Protein AF-A0A0S1MJ97-F1 (afdb_monomer_lite)

Sequence (158 aa):
MHVKRGHRRIIQRALGVNHMIPEIKSTMPNSSHIPVSFHNGTTTSILTETNQNLCPPEAEHHVATSGMLPPCAPQLSVSNQIKQKRKYRRHAKPDLNAPEKPLSAYVLFSNTVRESLKGKNLTFTEIARIVGEKWKNLDLHLRESFEGKALEAKKKKY

Organism: Phakopsora pachyrhizi (NCBI:txid170000)

pLDDT: mean 71.2, std 21.34, range [35.22, 96.81]

Foldseek 3Di:
DDQDPVVVVVVVVVVPDDDDDDDDDDDDDDDDDDDDDDDDDDDDDDDDDDDDDDDDDDDDDDDDDDDDDDPDDPDPPPPVPPPPDPDDDDDDDDDPPDQDAQDALLRVQLVVLVVVCPPPPDDPVVSVVVSVVCVVVPDPVVSVVSRVVSVVSRVVRD

Radius of gyration: 31.94 Å; chains: 1; bounding box: 65×77×76 Å

Structure (mmCIF, N/CA/C/O backbone):
data_AF-A0A0S1MJ97-F1
#
_entry.id   AF-A0A0S1MJ97-F1
#
loop_
_atom_site.group_PDB
_atom_site.id
_atom_site.type_symbol
_atom_site.label_atom_id
_atom_site.label_alt_id
_atom_site.label_comp_id
_atom_site.label_asym_id
_atom_site.label_entity_id
_atom_site.label_seq_id
_atom_site.pdbx_PDB_ins_code
_atom_site.Cartn_x
_atom_site.Cartn_y
_atom_site.Cartn_z
_atom_site.occupancy
_atom_site.B_iso_or_equiv
_atom_site.auth_seq_id
_atom_site.auth_comp_id
_atom_site.auth_asym_id
_atom_site.auth_atom_id
_atom_site.pdbx_PDB_model_num
ATOM 1 N N . MET A 1 1 ? 30.711 33.874 11.396 1.00 44.16 1 MET A N 1
ATOM 2 C CA . MET A 1 1 ? 30.583 33.668 9.933 1.00 44.16 1 MET A CA 1
ATOM 3 C C . MET A 1 1 ? 29.404 32.744 9.623 1.00 44.16 1 MET A C 1
ATOM 5 O O . MET A 1 1 ? 29.457 31.578 9.988 1.00 44.16 1 MET A O 1
ATOM 9 N N . HIS A 1 2 ? 28.327 33.238 8.996 1.00 53.88 2 HIS A N 1
ATOM 10 C CA . HIS A 1 2 ? 27.113 32.446 8.722 1.00 53.88 2 HIS A CA 1
ATOM 11 C C . HIS A 1 2 ? 27.094 31.905 7.279 1.00 53.88 2 HIS A C 1
ATOM 13 O O . HIS A 1 2 ? 26.676 32.584 6.340 1.00 53.88 2 HIS A O 1
ATOM 19 N N . VAL A 1 3 ? 27.535 30.659 7.091 1.00 60.41 3 VAL A N 1
ATOM 20 C CA . VAL A 1 3 ? 27.609 30.020 5.766 1.00 60.41 3 VAL A CA 1
ATOM 21 C C . VAL A 1 3 ? 26.223 29.514 5.338 1.00 60.41 3 VAL A C 1
ATOM 23 O O . VAL A 1 3 ? 25.757 28.468 5.796 1.00 60.41 3 VAL A O 1
ATOM 26 N N . LYS A 1 4 ? 25.540 30.248 4.445 1.00 70.06 4 LYS A N 1
ATOM 27 C CA . LYS A 1 4 ? 24.229 29.841 3.893 1.00 70.06 4 LYS A CA 1
ATOM 28 C C . LYS A 1 4 ? 24.335 28.459 3.224 1.00 70.06 4 LYS A C 1
ATOM 30 O O . LYS A 1 4 ? 25.289 28.189 2.498 1.00 70.06 4 LYS A O 1
ATOM 35 N N . ARG A 1 5 ? 23.332 27.591 3.431 1.00 62.03 5 ARG A N 1
ATOM 36 C CA . ARG A 1 5 ? 23.370 26.129 3.157 1.00 62.03 5 ARG A CA 1
ATOM 37 C C . ARG A 1 5 ? 23.845 25.688 1.757 1.00 62.03 5 ARG A C 1
ATOM 39 O O . ARG A 1 5 ? 24.306 24.559 1.628 1.00 62.03 5 ARG A O 1
ATOM 46 N N . GLY A 1 6 ? 23.757 26.534 0.727 1.00 64.38 6 GLY A N 1
ATOM 47 C CA . GLY A 1 6 ? 24.316 26.245 -0.603 1.00 64.38 6 GLY A CA 1
ATOM 48 C C . GLY A 1 6 ? 25.847 26.333 -0.665 1.00 64.38 6 GLY A C 1
ATOM 49 O O . GLY A 1 6 ? 26.485 25.503 -1.303 1.00 64.38 6 GLY A O 1
ATOM 50 N N . HIS A 1 7 ? 26.451 27.276 0.061 1.00 71.50 7 HIS A N 1
ATOM 51 C CA . HIS A 1 7 ? 27.889 27.555 0.012 1.00 71.50 7 HIS A CA 1
ATOM 52 C C . HIS A 1 7 ? 28.730 26.404 0.605 1.00 71.50 7 HIS A C 1
ATOM 54 O O . HIS A 1 7 ? 29.807 26.108 0.099 1.00 71.50 7 HIS A O 1
ATOM 60 N N . ARG A 1 8 ? 28.186 25.638 1.569 1.00 66.69 8 ARG A N 1
ATOM 61 C CA . ARG A 1 8 ? 28.800 24.376 2.039 1.00 66.69 8 ARG A CA 1
ATOM 62 C C . ARG A 1 8 ? 28.975 23.347 0.908 1.00 66.69 8 ARG A C 1
ATOM 64 O O . ARG A 1 8 ? 29.987 22.659 0.895 1.00 66.69 8 ARG A O 1
ATOM 71 N N . ARG A 1 9 ? 28.042 23.256 -0.053 1.00 68.12 9 ARG A N 1
ATOM 72 C CA . ARG A 1 9 ? 28.170 22.337 -1.205 1.00 68.12 9 ARG A CA 1
ATOM 73 C C . ARG A 1 9 ? 29.240 22.795 -2.196 1.00 68.12 9 ARG A C 1
ATOM 75 O O . ARG A 1 9 ? 29.904 21.960 -2.794 1.00 68.12 9 ARG A O 1
ATOM 82 N N . ILE A 1 10 ? 29.403 24.109 -2.358 1.00 65.06 10 ILE A N 1
ATOM 83 C CA . ILE A 1 10 ? 30.446 24.698 -3.212 1.00 65.06 10 ILE A CA 1
ATOM 84 C C . ILE A 1 10 ? 31.828 24.380 -2.623 1.00 65.06 10 ILE A C 1
ATOM 86 O O . ILE A 1 10 ? 32.681 23.863 -3.337 1.00 65.06 10 ILE A O 1
ATOM 90 N N . ILE A 1 11 ? 32.002 24.560 -1.308 1.00 65.56 11 ILE A N 1
ATOM 91 C CA . ILE A 1 11 ? 33.227 24.166 -0.589 1.00 65.56 11 ILE A CA 1
ATOM 92 C C . ILE A 1 11 ? 33.481 22.651 -0.711 1.00 65.56 11 ILE A C 1
ATOM 94 O O . ILE A 1 11 ? 34.591 22.245 -1.035 1.00 65.56 11 ILE A O 1
ATOM 98 N N . GLN A 1 12 ? 32.459 21.805 -0.530 1.00 62.19 12 GLN A N 1
ATOM 99 C CA . GLN A 1 12 ? 32.609 20.348 -0.682 1.00 62.19 12 GLN A CA 1
ATOM 100 C C . GLN A 1 12 ? 32.992 19.914 -2.107 1.00 62.19 12 GLN A C 1
ATOM 102 O O . GLN A 1 12 ? 33.709 18.931 -2.253 1.00 62.19 12 GLN A O 1
ATOM 107 N N . ARG A 1 13 ? 32.565 20.639 -3.151 1.00 65.75 13 ARG A N 1
ATOM 108 C CA . ARG A 1 13 ? 33.012 20.389 -4.532 1.00 65.75 13 ARG A CA 1
ATOM 109 C C . ARG A 1 13 ? 34.468 20.815 -4.751 1.00 65.75 13 ARG A C 1
ATOM 111 O O . ARG A 1 13 ? 35.186 20.111 -5.447 1.00 65.75 13 ARG A O 1
ATOM 118 N N . ALA A 1 14 ? 34.903 21.928 -4.158 1.00 60.22 14 ALA A N 1
ATOM 119 C CA . ALA A 1 14 ? 36.278 22.422 -4.289 1.00 60.22 14 ALA A CA 1
ATOM 120 C C . ALA A 1 14 ? 37.318 21.518 -3.595 1.00 60.22 14 ALA A C 1
ATOM 122 O O . ALA A 1 14 ? 38.447 21.422 -4.058 1.00 60.22 14 ALA A O 1
ATOM 123 N N . LEU A 1 15 ? 36.927 20.822 -2.521 1.00 60.38 15 LEU A N 1
ATOM 124 C CA . LEU A 1 15 ? 37.770 19.850 -1.808 1.00 60.38 15 LEU A CA 1
ATOM 125 C C . LEU A 1 15 ? 37.748 18.436 -2.429 1.00 60.38 15 LEU A C 1
ATOM 127 O O . LEU A 1 15 ? 38.413 17.539 -1.924 1.00 60.38 15 LEU A O 1
ATOM 131 N N . GLY A 1 16 ? 36.961 18.218 -3.488 1.00 56.38 16 GLY A N 1
ATOM 132 C CA . GLY A 1 16 ? 36.728 16.908 -4.110 1.00 56.38 16 GLY A CA 1
ATOM 133 C C . GLY A 1 16 ? 37.617 16.595 -5.316 1.00 56.38 16 GLY A C 1
ATOM 134 O O . GLY A 1 16 ? 37.220 15.794 -6.158 1.00 56.38 16 GLY A O 1
ATOM 135 N N . VAL A 1 17 ? 38.776 17.246 -5.438 1.00 60.69 17 VAL A N 1
ATOM 136 C CA . VAL A 1 17 ? 39.761 17.001 -6.503 1.00 60.69 17 VAL A CA 1
ATOM 137 C C . VAL A 1 17 ? 41.055 16.518 -5.845 1.00 60.69 17 VAL A C 1
ATOM 139 O O . VAL A 1 17 ? 41.480 17.106 -4.855 1.00 60.69 17 VAL A O 1
ATOM 142 N N . ASN A 1 18 ? 41.673 15.478 -6.418 1.00 60.25 18 ASN A N 1
ATOM 143 C CA . ASN A 1 18 ? 42.881 14.772 -5.950 1.00 60.25 18 ASN A CA 1
ATOM 144 C C . ASN A 1 18 ? 42.676 13.667 -4.891 1.00 60.25 18 ASN A C 1
ATOM 146 O O . ASN A 1 18 ? 43.158 13.766 -3.766 1.00 60.25 18 ASN A O 1
ATOM 150 N N . HIS A 1 19 ? 42.133 12.521 -5.315 1.00 53.00 19 HIS A N 1
ATOM 151 C CA . HIS A 1 19 ? 42.803 11.257 -4.986 1.00 53.00 19 HIS A CA 1
ATOM 152 C C . HIS A 1 19 ? 42.669 10.246 -6.131 1.00 53.00 19 HIS A C 1
ATOM 154 O O . HIS A 1 19 ? 41.564 9.889 -6.534 1.00 53.00 19 HIS A O 1
ATOM 160 N N . MET A 1 20 ? 43.810 9.809 -6.667 1.00 49.06 20 MET A N 1
ATOM 161 C CA . MET A 1 20 ? 43.887 8.709 -7.627 1.00 49.06 20 MET A CA 1
ATOM 162 C C . MET A 1 20 ? 43.747 7.396 -6.854 1.00 49.06 20 MET A C 1
ATOM 164 O O . MET A 1 20 ? 44.540 7.144 -5.952 1.00 49.06 20 MET A O 1
ATOM 168 N N . ILE A 1 21 ? 42.775 6.555 -7.207 1.00 52.06 21 ILE A N 1
ATOM 169 C CA . ILE A 1 21 ? 42.707 5.176 -6.707 1.00 52.06 21 ILE A CA 1
ATOM 170 C C . ILE A 1 21 ? 43.343 4.277 -7.777 1.00 52.06 21 ILE A C 1
ATOM 172 O O . ILE A 1 21 ? 42.860 4.294 -8.911 1.00 52.06 21 ILE A O 1
ATOM 176 N N . PRO A 1 22 ? 44.418 3.526 -7.473 1.00 46.88 22 PRO A N 1
ATOM 177 C CA . PRO A 1 22 ? 45.046 2.640 -8.444 1.00 46.88 22 PRO A CA 1
ATOM 178 C C . PRO A 1 22 ? 44.174 1.412 -8.738 1.00 46.88 22 PRO A C 1
ATOM 180 O O . PRO A 1 22 ? 43.535 0.834 -7.859 1.00 46.88 22 PRO A O 1
ATOM 183 N N . GLU A 1 23 ? 44.174 1.011 -10.005 1.00 50.00 23 GLU A N 1
ATOM 184 C CA . GLU A 1 23 ? 43.385 -0.087 -10.559 1.00 50.00 23 GLU A CA 1
ATOM 185 C C . GLU A 1 23 ? 43.980 -1.459 -10.176 1.00 50.00 23 GLU A C 1
ATOM 187 O O . GLU A 1 23 ? 44.911 -1.948 -10.816 1.00 50.00 23 GLU A O 1
ATOM 192 N N . ILE A 1 24 ? 43.433 -2.113 -9.144 1.00 53.19 24 ILE A N 1
ATOM 193 C CA . ILE A 1 24 ? 43.745 -3.521 -8.839 1.00 53.19 24 ILE A CA 1
ATOM 194 C C . ILE A 1 24 ? 42.906 -4.454 -9.719 1.00 53.19 24 ILE A C 1
ATOM 196 O O . ILE A 1 24 ? 41.720 -4.683 -9.480 1.00 53.19 24 ILE A O 1
ATOM 200 N N . LYS A 1 25 ? 43.551 -5.012 -10.747 1.00 49.50 25 LYS A N 1
ATOM 201 C CA . LYS A 1 25 ? 42.959 -5.963 -11.697 1.00 49.50 25 LYS A CA 1
ATOM 202 C C . LYS A 1 25 ? 42.741 -7.325 -11.035 1.00 49.50 25 LYS A C 1
ATOM 204 O O . LYS A 1 25 ? 43.671 -8.117 -10.907 1.00 49.50 25 LYS A O 1
ATOM 209 N N . SER A 1 26 ? 41.502 -7.610 -10.637 1.00 41.50 26 SER A N 1
ATOM 210 C CA . SER A 1 26 ? 41.088 -8.943 -10.187 1.00 41.50 26 SER A CA 1
ATOM 211 C C . SER A 1 26 ? 40.767 -9.833 -11.393 1.00 41.50 26 SER A C 1
ATOM 213 O O . SER A 1 26 ? 39.637 -9.877 -11.876 1.00 41.50 26 SER A O 1
ATOM 215 N N . THR A 1 27 ? 41.780 -10.538 -11.897 1.00 46.81 27 THR A N 1
ATOM 216 C CA . THR A 1 27 ? 41.580 -11.631 -12.857 1.00 46.81 27 THR A CA 1
ATOM 217 C C . THR A 1 27 ? 40.971 -12.829 -12.131 1.00 46.81 27 THR A C 1
ATOM 219 O O . THR A 1 27 ? 41.658 -13.489 -11.357 1.00 46.81 27 THR A O 1
ATOM 222 N N . MET A 1 28 ? 39.705 -13.138 -12.413 1.00 50.28 28 MET A N 1
ATOM 223 C CA . MET A 1 28 ? 39.077 -14.405 -12.028 1.00 50.28 28 MET A CA 1
ATOM 224 C C . MET A 1 28 ? 39.032 -15.336 -13.248 1.00 50.28 28 MET A C 1
ATOM 226 O O . MET A 1 28 ? 38.298 -15.038 -14.194 1.00 50.28 28 MET A O 1
ATOM 230 N N . PRO A 1 29 ? 39.803 -16.440 -13.279 1.00 56.38 29 PRO A N 1
ATOM 231 C CA . PRO A 1 29 ? 39.641 -17.468 -14.298 1.00 56.38 29 PRO A CA 1
ATOM 232 C C . PRO A 1 29 ? 38.361 -18.285 -14.064 1.00 56.38 29 PRO A C 1
ATOM 234 O O . PRO A 1 29 ? 37.793 -18.329 -12.975 1.00 56.38 29 PRO A O 1
ATOM 237 N N . ASN A 1 30 ? 37.897 -18.906 -15.143 1.00 47.31 30 ASN A N 1
ATOM 238 C CA . ASN A 1 30 ? 36.559 -19.465 -15.293 1.00 47.31 30 ASN A CA 1
ATOM 239 C C . ASN A 1 30 ? 36.507 -20.977 -14.976 1.00 47.31 30 ASN A C 1
ATOM 241 O O . ASN A 1 30 ? 37.474 -21.683 -15.232 1.00 47.31 30 ASN A O 1
ATOM 245 N N . SER A 1 31 ? 35.323 -21.456 -14.574 1.00 47.78 31 SER A N 1
ATOM 246 C CA . SER A 1 31 ? 34.839 -22.848 -14.667 1.00 47.78 31 SER A CA 1
ATOM 247 C C . SER A 1 31 ? 35.581 -23.966 -13.909 1.00 47.78 31 SER A C 1
ATOM 249 O O . SER A 1 31 ? 36.680 -24.372 -14.275 1.00 47.78 31 SER A O 1
ATOM 251 N N . SER A 1 32 ? 34.890 -24.620 -12.964 1.00 49.53 32 SER A N 1
ATOM 252 C CA . SER A 1 32 ? 34.331 -25.984 -13.146 1.00 49.53 32 SER A CA 1
ATOM 253 C C . SER A 1 32 ? 34.108 -26.745 -11.821 1.00 49.53 32 SER A C 1
ATOM 255 O O . SER A 1 32 ? 34.763 -26.493 -10.818 1.00 49.53 32 SER A O 1
ATOM 257 N N . HIS A 1 33 ? 33.189 -27.720 -11.874 1.00 48.66 33 HIS A N 1
ATOM 258 C CA . HIS A 1 33 ? 32.952 -28.802 -10.903 1.00 48.66 33 HIS A CA 1
ATOM 259 C C . HIS A 1 33 ? 32.189 -28.488 -9.591 1.00 48.66 33 HIS A C 1
ATOM 261 O O . HIS A 1 33 ? 32.770 -28.199 -8.548 1.00 48.66 33 HIS A O 1
ATOM 267 N N . ILE A 1 34 ? 30.865 -28.708 -9.618 1.00 59.34 34 ILE A N 1
ATOM 268 C CA . ILE A 1 34 ? 30.062 -29.018 -8.421 1.00 59.34 34 ILE A CA 1
ATOM 269 C C . ILE A 1 34 ? 29.851 -30.540 -8.363 1.00 59.34 34 ILE A C 1
ATOM 271 O O . ILE A 1 34 ? 29.164 -31.069 -9.239 1.00 59.34 34 ILE A O 1
ATOM 275 N N . PRO A 1 35 ? 30.369 -31.252 -7.346 1.00 52.34 35 PRO A N 1
ATOM 276 C CA . PRO A 1 35 ? 29.936 -32.608 -7.049 1.00 52.34 35 PRO A CA 1
ATOM 277 C C . PRO A 1 35 ? 28.631 -32.578 -6.242 1.00 52.34 35 PRO A C 1
ATOM 279 O O . PRO A 1 35 ? 28.584 -32.111 -5.104 1.00 52.34 35 PRO A O 1
ATOM 282 N N . VAL A 1 36 ? 27.561 -33.106 -6.833 1.00 51.88 36 VAL A N 1
ATOM 283 C CA . VAL A 1 36 ? 26.335 -33.463 -6.110 1.00 51.88 36 VAL A CA 1
ATOM 284 C C . VAL A 1 36 ? 26.577 -34.734 -5.292 1.00 51.88 36 VAL A C 1
ATOM 286 O O . VAL A 1 36 ? 26.709 -35.815 -5.857 1.00 51.88 36 VAL A O 1
ATOM 289 N N . SER A 1 37 ? 26.587 -34.615 -3.963 1.00 48.00 37 SER A N 1
ATOM 290 C CA . SER A 1 37 ? 26.636 -35.765 -3.050 1.00 48.00 37 SER A CA 1
ATOM 291 C C . SER A 1 37 ? 25.303 -35.929 -2.330 1.00 48.00 37 SER A C 1
ATOM 293 O O . SER A 1 37 ? 25.047 -35.335 -1.286 1.00 48.00 37 SER A O 1
ATOM 295 N N . PHE A 1 38 ? 24.447 -36.751 -2.928 1.00 42.19 38 PHE A N 1
ATOM 296 C CA . PHE A 1 38 ? 23.222 -37.272 -2.329 1.00 42.19 38 PHE A CA 1
ATOM 297 C C . PHE A 1 38 ? 23.602 -38.254 -1.205 1.00 42.19 38 PHE A C 1
ATOM 299 O O . PHE A 1 38 ? 24.350 -39.196 -1.466 1.00 42.19 38 PHE A O 1
ATOM 306 N N . HIS A 1 39 ? 23.069 -38.101 0.011 1.00 59.44 39 HIS A N 1
ATOM 307 C CA . HIS A 1 39 ? 23.064 -39.197 0.986 1.00 59.44 39 HIS A CA 1
ATOM 308 C C . HIS A 1 39 ? 21.663 -39.411 1.576 1.00 59.44 39 HIS A C 1
ATOM 310 O O . HIS A 1 39 ? 21.123 -38.585 2.310 1.00 59.44 39 HIS A O 1
ATOM 316 N N . ASN A 1 40 ? 21.078 -40.554 1.221 1.00 43.41 40 ASN A N 1
ATOM 317 C CA . ASN A 1 40 ? 19.844 -41.077 1.802 1.00 43.41 40 ASN A CA 1
ATOM 318 C C . ASN A 1 40 ? 20.150 -41.829 3.111 1.00 43.41 40 ASN A C 1
ATOM 320 O O . ASN A 1 40 ? 21.264 -42.314 3.291 1.00 43.41 40 ASN A O 1
ATOM 324 N N . GLY A 1 41 ? 19.137 -42.009 3.964 1.00 35.22 41 GLY A N 1
ATOM 325 C CA . GLY A 1 41 ? 19.214 -42.789 5.210 1.00 35.22 41 GLY A CA 1
ATOM 326 C C . GLY A 1 41 ? 18.975 -41.897 6.432 1.00 35.22 41 GLY A C 1
ATOM 327 O O . GLY A 1 41 ? 19.837 -41.109 6.792 1.00 35.22 41 GLY A O 1
ATOM 328 N N . THR A 1 42 ? 17.764 -41.827 6.989 1.00 43.62 42 THR A N 1
ATOM 329 C CA . THR A 1 42 ? 17.116 -42.853 7.836 1.00 43.62 42 THR A CA 1
ATOM 330 C C . THR A 1 42 ? 17.829 -43.053 9.173 1.00 43.62 42 THR A C 1
ATOM 332 O O . THR A 1 42 ? 18.869 -43.700 9.219 1.00 43.62 42 THR A O 1
ATOM 335 N N . THR A 1 43 ? 17.197 -42.616 10.268 1.00 49.62 43 THR A N 1
ATOM 336 C CA . THR A 1 43 ? 16.923 -43.445 11.464 1.00 49.62 43 THR A CA 1
ATOM 337 C C . THR A 1 43 ? 15.838 -42.773 12.314 1.00 49.62 43 THR A C 1
ATOM 339 O O . THR A 1 43 ? 15.748 -41.549 12.382 1.00 49.62 43 THR A O 1
ATOM 342 N N . THR A 1 44 ? 14.980 -43.599 12.907 1.00 47.94 44 THR A N 1
ATOM 343 C CA . THR A 1 44 ? 13.741 -43.240 13.613 1.00 47.94 44 THR A CA 1
ATOM 344 C C . THR A 1 44 ? 13.902 -43.458 15.123 1.00 47.94 44 THR A C 1
ATOM 346 O O . THR A 1 44 ? 14.599 -44.391 15.510 1.00 47.94 44 THR A O 1
ATOM 349 N N . SER A 1 45 ? 13.136 -42.729 15.954 1.00 41.59 45 SER A N 1
ATOM 350 C CA . SER A 1 45 ? 13.005 -42.943 17.418 1.00 41.59 45 SER A CA 1
ATOM 351 C C . SER A 1 45 ? 14.250 -42.496 18.231 1.00 41.59 45 SER A C 1
ATOM 353 O O . SER A 1 45 ? 15.347 -42.452 17.692 1.00 41.59 45 SER A O 1
ATOM 355 N N . ILE A 1 46 ? 14.185 -42.073 19.502 1.00 43.97 46 ILE A N 1
ATOM 356 C CA . ILE A 1 46 ? 13.311 -42.474 20.625 1.00 43.97 46 ILE A CA 1
ATOM 357 C C . ILE A 1 46 ? 12.838 -41.263 21.470 1.00 43.97 46 ILE A C 1
ATOM 359 O O . ILE A 1 46 ? 13.462 -40.206 21.484 1.00 43.97 46 ILE A O 1
ATOM 363 N N . LEU A 1 47 ? 11.714 -41.447 22.175 1.00 48.81 47 LEU A N 1
ATOM 364 C CA . LEU A 1 47 ? 11.081 -40.529 23.135 1.00 48.81 47 LEU A CA 1
ATOM 365 C C . LEU A 1 47 ? 11.734 -40.557 24.534 1.00 48.81 47 LEU A C 1
ATOM 367 O O . LEU A 1 47 ? 11.925 -41.641 25.070 1.00 48.81 47 LEU A O 1
ATOM 371 N N . THR A 1 48 ? 11.884 -39.389 25.168 1.00 46.09 48 THR A N 1
ATOM 372 C CA . THR A 1 48 ? 11.662 -39.134 26.617 1.00 46.09 48 THR A CA 1
ATOM 373 C C . THR A 1 48 ? 11.362 -37.634 26.748 1.00 46.09 48 THR A C 1
ATOM 375 O O . THR A 1 48 ? 12.202 -36.817 26.385 1.00 46.09 48 THR A O 1
ATOM 378 N N . GLU A 1 49 ? 10.133 -37.184 26.987 1.00 41.62 49 GLU A N 1
ATOM 379 C CA . GLU A 1 49 ? 9.384 -37.239 28.253 1.00 41.62 49 GLU A CA 1
ATOM 380 C C . GLU A 1 49 ? 10.026 -36.414 29.385 1.00 41.62 49 GLU A C 1
ATOM 382 O O . GLU A 1 49 ? 11.157 -36.648 29.801 1.00 41.62 49 GLU A O 1
ATOM 387 N N . THR A 1 50 ? 9.264 -35.446 29.894 1.00 47.28 50 THR A N 1
ATOM 388 C CA . THR A 1 50 ? 9.589 -34.589 31.044 1.00 47.28 50 THR A CA 1
ATOM 389 C C . THR A 1 50 ? 9.281 -33.106 30.715 1.00 47.28 50 THR A C 1
ATOM 391 O O . THR A 1 50 ? 8.639 -32.826 29.707 1.00 47.28 50 THR A O 1
ATOM 394 N N . ASN A 1 51 ? 9.755 -32.103 31.466 1.00 50.16 51 ASN A N 1
ATOM 395 C CA . ASN A 1 51 ? 9.191 -31.798 32.784 1.00 50.16 51 ASN A CA 1
ATOM 396 C C . ASN A 1 51 ? 8.982 -30.285 33.041 1.00 50.16 51 ASN A C 1
ATOM 398 O O . ASN A 1 51 ? 9.654 -29.437 32.465 1.00 50.16 51 ASN A O 1
ATOM 402 N N . GLN A 1 52 ? 8.018 -30.021 33.924 1.00 45.00 52 GLN A N 1
ATOM 403 C CA . GLN A 1 52 ? 7.691 -28.854 34.756 1.00 45.00 52 GLN A CA 1
ATOM 404 C C . GLN A 1 52 ? 8.325 -27.457 34.553 1.00 45.00 52 GLN A C 1
ATOM 406 O O . GLN A 1 52 ? 9.533 -27.245 34.606 1.00 45.00 52 GLN A O 1
ATOM 411 N N . ASN A 1 53 ? 7.408 -26.477 34.528 1.00 48.53 53 ASN A N 1
ATOM 412 C CA . ASN A 1 53 ? 7.581 -25.091 34.982 1.00 48.53 53 ASN A CA 1
ATOM 413 C C . ASN A 1 53 ? 8.471 -24.965 36.228 1.00 48.53 53 ASN A C 1
ATOM 415 O O . ASN A 1 53 ? 8.314 -25.771 37.139 1.00 48.53 53 ASN A O 1
ATOM 419 N N . LEU A 1 54 ? 9.207 -23.852 36.357 1.00 46.41 54 LEU A N 1
ATOM 420 C CA . LEU A 1 54 ? 9.393 -23.149 37.638 1.00 46.41 54 LEU A CA 1
ATOM 421 C C . LEU A 1 54 ? 9.967 -21.736 37.426 1.00 46.41 54 LEU A C 1
ATOM 423 O O . LEU A 1 54 ? 11.150 -21.552 37.158 1.00 46.41 54 LEU A O 1
ATOM 427 N N . CYS A 1 55 ? 9.113 -20.731 37.620 1.00 43.56 55 CYS A N 1
ATOM 428 C CA . CYS A 1 55 ? 9.531 -19.443 38.174 1.00 43.56 55 CYS A CA 1
ATOM 429 C C . CYS A 1 55 ? 9.509 -19.594 39.705 1.00 43.56 55 CYS A C 1
ATOM 431 O O . CYS A 1 55 ? 8.595 -20.254 40.207 1.00 43.56 55 CYS A O 1
ATOM 433 N N . PRO A 1 56 ? 10.476 -19.037 40.450 1.00 54.91 56 PRO A N 1
ATOM 434 C CA . PRO A 1 56 ? 10.118 -18.255 41.647 1.00 54.91 56 PRO A CA 1
ATOM 435 C C . PRO A 1 56 ? 11.110 -17.063 41.854 1.00 54.91 56 PRO A C 1
ATOM 437 O O . PRO A 1 56 ? 11.780 -16.691 40.891 1.00 54.91 56 PRO A O 1
ATOM 440 N N . PRO A 1 57 ? 11.172 -16.374 43.015 1.00 53.94 57 PRO A N 1
ATOM 441 C CA . PRO A 1 57 ? 10.260 -15.269 43.326 1.00 53.94 57 PRO A CA 1
ATOM 442 C C . PRO A 1 57 ? 10.980 -13.982 43.811 1.00 53.94 57 PRO A C 1
ATOM 444 O O . PRO A 1 57 ? 12.203 -13.922 43.912 1.00 53.94 57 PRO A O 1
ATOM 447 N N . GLU A 1 58 ? 10.202 -12.950 44.148 1.00 38.03 58 GLU A N 1
ATOM 448 C CA . GLU A 1 58 ? 10.666 -11.723 44.820 1.00 38.03 58 GLU A CA 1
ATOM 449 C C . GLU A 1 58 ? 11.060 -11.953 46.297 1.00 38.03 58 GLU A C 1
ATOM 451 O O . GLU A 1 58 ? 10.379 -12.703 46.994 1.00 38.03 58 GLU A O 1
ATOM 456 N N . ALA A 1 59 ? 12.105 -11.251 46.769 1.00 43.81 59 ALA A N 1
ATOM 457 C CA . ALA A 1 59 ? 12.256 -10.630 48.106 1.00 43.81 59 ALA A CA 1
ATOM 458 C C . ALA A 1 59 ? 13.681 -10.020 48.214 1.00 43.81 59 ALA A C 1
ATOM 460 O O . ALA A 1 59 ? 14.668 -10.747 48.174 1.00 43.81 59 ALA A O 1
ATOM 461 N N . GLU A 1 60 ? 13.888 -8.702 48.121 1.00 43.62 60 GLU A N 1
ATOM 462 C CA . GLU A 1 60 ? 13.688 -7.679 49.173 1.00 43.62 60 GLU A CA 1
ATOM 463 C C . GLU A 1 60 ? 14.577 -7.843 50.421 1.00 43.62 60 GLU A C 1
ATOM 465 O O . GLU A 1 60 ? 14.183 -8.518 51.362 1.00 43.62 60 GLU A O 1
ATOM 470 N N . HIS A 1 61 ? 15.718 -7.131 50.468 1.00 40.19 61 HIS A N 1
ATOM 471 C CA . HIS A 1 61 ? 16.356 -6.669 51.717 1.00 40.19 61 HIS A CA 1
ATOM 472 C C . HIS A 1 61 ? 17.111 -5.331 51.537 1.00 40.19 61 HIS A C 1
ATOM 474 O O . HIS A 1 61 ? 18.324 -5.243 51.365 1.00 40.19 61 HIS A O 1
ATOM 480 N N . HIS A 1 62 ? 16.306 -4.277 51.574 1.00 47.62 62 HIS A N 1
ATOM 481 C CA . HIS A 1 62 ? 16.545 -2.891 51.996 1.00 47.62 62 HIS A CA 1
ATOM 482 C C . HIS A 1 62 ? 17.750 -2.598 52.929 1.00 47.62 62 HIS A C 1
ATOM 484 O O . HIS A 1 62 ? 17.893 -3.218 53.977 1.00 47.62 62 HIS A O 1
ATOM 490 N N . VAL A 1 63 ? 18.476 -1.502 52.642 1.00 40.31 63 VAL A N 1
ATOM 491 C CA . VAL A 1 63 ? 18.916 -0.476 53.624 1.00 40.31 63 VAL A CA 1
ATOM 492 C C . VAL A 1 63 ? 19.077 0.876 52.910 1.00 40.31 63 VAL A C 1
ATOM 494 O O . VAL A 1 63 ? 19.490 0.946 51.754 1.00 40.31 63 VAL A O 1
ATOM 497 N N . ALA A 1 64 ? 18.718 1.964 53.594 1.00 44.84 64 ALA A N 1
ATOM 498 C CA . ALA A 1 64 ? 18.731 3.316 53.044 1.00 44.84 64 ALA A CA 1
ATOM 499 C C . ALA A 1 64 ? 20.144 3.919 52.924 1.00 44.84 64 ALA A C 1
ATOM 501 O O . ALA A 1 64 ? 21.012 3.701 53.766 1.00 44.84 64 ALA A O 1
ATOM 502 N N . THR A 1 65 ? 20.341 4.799 51.942 1.00 41.47 65 THR A N 1
ATOM 503 C CA . THR A 1 65 ? 21.386 5.832 51.985 1.00 41.47 65 THR A CA 1
ATOM 504 C C . THR A 1 65 ? 20.799 7.145 51.490 1.00 41.47 65 THR A C 1
ATOM 506 O O . THR A 1 65 ? 20.345 7.260 50.354 1.00 41.47 65 THR A O 1
ATOM 509 N N . SER A 1 66 ? 20.778 8.134 52.383 1.00 52.53 66 SER A N 1
ATOM 510 C CA . SER A 1 66 ? 20.344 9.494 52.075 1.00 52.53 66 SER A CA 1
ATOM 511 C C . SER A 1 66 ? 21.365 10.155 51.149 1.00 52.53 66 SER A C 1
ATOM 513 O O . SER A 1 66 ? 22.542 10.249 51.491 1.00 52.53 66 SER A O 1
ATOM 515 N N . GLY A 1 67 ? 20.923 10.593 49.971 1.00 46.00 67 GLY A N 1
ATOM 516 C CA . GLY A 1 67 ? 21.811 11.073 48.914 1.00 46.00 67 GLY A CA 1
ATOM 517 C C . GLY A 1 67 ? 21.104 12.007 47.942 1.00 46.00 67 GLY A C 1
ATOM 518 O O . GLY A 1 67 ? 20.775 11.598 46.839 1.00 46.00 67 GLY A O 1
ATOM 519 N N . MET A 1 68 ? 20.874 13.247 48.390 1.00 55.53 68 MET A N 1
ATOM 520 C CA . MET A 1 68 ? 20.629 14.460 47.589 1.00 55.53 68 MET A CA 1
ATOM 521 C C . MET A 1 68 ? 19.865 14.278 46.262 1.00 55.53 68 MET A C 1
ATOM 523 O O . MET A 1 68 ? 20.456 13.971 45.226 1.00 55.53 68 MET A O 1
ATOM 527 N N . LEU A 1 69 ? 18.568 14.618 46.256 1.00 50.59 69 LEU A N 1
ATOM 528 C CA . LEU A 1 69 ? 17.868 14.882 44.995 1.00 50.59 69 LEU A CA 1
ATOM 529 C C . LEU A 1 69 ? 18.630 15.970 44.212 1.00 50.59 69 LEU A C 1
ATOM 531 O O . LEU A 1 69 ? 18.937 17.016 44.795 1.00 50.59 69 LEU A O 1
ATOM 535 N N . PRO A 1 70 ? 18.887 15.795 42.903 1.00 68.38 70 PRO A N 1
ATOM 536 C CA . PRO A 1 70 ? 19.358 16.898 42.081 1.00 68.38 70 PRO A CA 1
ATOM 537 C C . PRO A 1 70 ? 18.282 17.997 42.070 1.00 68.38 70 PRO A C 1
ATOM 539 O O . PRO A 1 70 ? 17.097 17.685 41.900 1.00 68.38 70 PRO A O 1
ATOM 542 N N . PRO A 1 71 ? 18.648 19.279 42.253 1.00 55.44 71 PRO A N 1
ATOM 543 C CA . PRO A 1 71 ? 17.676 20.358 42.251 1.00 55.44 71 PRO A CA 1
ATOM 544 C C . PRO A 1 71 ? 16.959 20.420 40.901 1.00 55.44 71 PRO A C 1
ATOM 546 O O . PRO A 1 71 ? 17.578 20.299 39.844 1.00 55.44 71 PRO A O 1
ATOM 549 N N . CYS A 1 72 ? 15.641 20.611 40.987 1.00 40.44 72 CYS A N 1
ATOM 550 C CA . CYS A 1 72 ? 14.692 20.771 39.890 1.00 40.44 72 CYS A CA 1
ATOM 551 C C . CYS A 1 72 ? 15.331 21.395 38.636 1.00 40.44 72 CYS A C 1
ATOM 553 O O . CYS A 1 72 ? 15.746 22.557 38.655 1.00 40.44 72 CYS A O 1
ATOM 555 N N . ALA A 1 73 ? 15.403 20.619 37.548 1.00 55.50 73 ALA A N 1
ATOM 556 C CA . ALA A 1 73 ? 15.896 21.112 36.267 1.00 55.50 73 ALA A CA 1
ATOM 557 C C . ALA A 1 73 ? 15.100 22.366 35.858 1.00 55.50 73 ALA A C 1
ATOM 559 O O . ALA A 1 73 ? 13.877 22.384 36.035 1.00 55.50 73 ALA A O 1
ATOM 560 N N . PRO A 1 74 ? 15.756 23.415 35.321 1.00 52.50 74 PRO A N 1
ATOM 561 C CA . PRO A 1 74 ? 15.112 24.698 35.085 1.00 52.50 74 PRO A CA 1
ATOM 562 C C . PRO A 1 74 ? 13.868 24.514 34.220 1.00 52.50 74 PRO A C 1
ATOM 564 O O . PRO A 1 74 ? 13.939 23.967 33.117 1.00 52.50 74 PRO A O 1
ATOM 567 N N . GLN A 1 75 ? 12.736 24.969 34.763 1.00 43.88 75 GLN A N 1
ATOM 568 C CA . GLN A 1 75 ? 11.410 24.896 34.162 1.00 43.88 75 GLN A CA 1
ATOM 569 C C . GLN A 1 75 ? 11.515 25.391 32.714 1.00 43.88 75 GLN A C 1
ATOM 571 O O . GLN A 1 75 ? 11.715 26.582 32.477 1.00 43.88 75 GLN A O 1
ATOM 576 N N . LEU A 1 76 ? 11.446 24.465 31.746 1.00 45.62 76 LEU A N 1
ATOM 577 C CA . LEU A 1 76 ? 11.490 24.811 30.329 1.00 45.62 76 LEU A CA 1
ATOM 578 C C . LEU A 1 76 ? 10.305 25.724 30.051 1.00 45.62 76 LEU A C 1
ATOM 580 O O . LEU A 1 76 ? 9.158 25.271 29.993 1.00 45.62 76 LEU A O 1
ATOM 584 N N . SER A 1 77 ? 10.598 27.015 29.911 1.00 46.38 77 SER A N 1
ATOM 585 C CA . SER A 1 77 ? 9.597 28.029 29.650 1.00 46.38 77 SER A CA 1
ATOM 586 C C . SER A 1 77 ? 8.848 27.621 28.389 1.00 46.38 77 SER A C 1
ATOM 588 O O . SER A 1 77 ? 9.421 27.510 27.298 1.00 46.38 77 SER A O 1
ATOM 590 N N . VAL A 1 78 ? 7.550 27.348 28.550 1.00 52.62 78 VAL A N 1
ATOM 591 C CA . VAL A 1 78 ? 6.658 26.994 27.445 1.00 52.62 78 VAL A CA 1
ATOM 592 C C . VAL A 1 78 ? 6.393 28.274 26.663 1.00 52.62 78 VAL A C 1
ATOM 594 O O . VAL A 1 78 ? 5.328 28.883 26.727 1.00 52.62 78 VAL A O 1
ATOM 597 N N . SER A 1 79 ? 7.420 28.719 25.938 1.00 50.81 79 SER A N 1
ATOM 598 C CA . SER A 1 79 ? 7.298 29.782 24.961 1.00 50.81 79 SER A CA 1
ATOM 599 C C . SER A 1 79 ? 6.284 29.303 23.935 1.00 50.81 79 SER A C 1
ATOM 601 O O . SER A 1 79 ? 6.505 28.329 23.209 1.00 50.81 79 SER A O 1
ATOM 603 N N . ASN A 1 80 ? 5.130 29.969 23.937 1.00 60.66 80 ASN A N 1
ATOM 604 C CA . ASN A 1 80 ? 3.969 29.621 23.134 1.00 60.66 80 ASN A CA 1
ATOM 605 C C . ASN A 1 80 ? 4.223 30.043 21.675 1.00 60.66 80 ASN A C 1
ATOM 607 O O . ASN A 1 80 ? 3.576 30.925 21.112 1.00 60.66 80 ASN A O 1
ATOM 611 N N . GLN A 1 81 ? 5.263 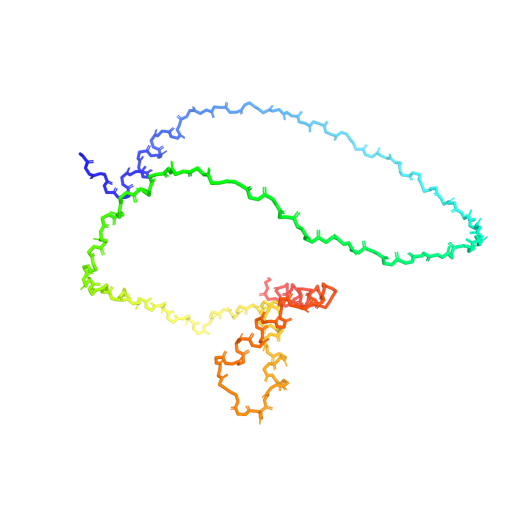29.461 21.076 1.00 60.62 81 GLN A N 1
ATOM 612 C CA . GLN A 1 81 ? 5.672 29.742 19.716 1.00 60.62 81 GLN A CA 1
ATOM 613 C C . GLN A 1 81 ? 4.655 29.107 18.782 1.00 60.62 81 GLN A C 1
ATOM 615 O O . GLN A 1 81 ? 4.667 27.895 18.550 1.00 60.62 81 GLN A O 1
ATOM 620 N N . ILE A 1 82 ? 3.789 29.953 18.225 1.00 65.12 82 ILE A N 1
ATOM 621 C CA . ILE A 1 82 ? 2.877 29.607 17.139 1.00 65.12 82 ILE A CA 1
ATOM 622 C C . ILE A 1 82 ? 3.736 29.202 15.934 1.00 65.12 82 ILE A C 1
ATOM 624 O O . ILE A 1 82 ? 4.120 30.022 15.099 1.00 65.12 82 ILE A O 1
ATOM 628 N N . LYS A 1 83 ? 4.088 27.912 15.872 1.00 64.75 83 LYS A N 1
ATOM 629 C CA . LYS A 1 83 ? 4.889 27.310 14.803 1.00 64.75 83 LYS A CA 1
ATOM 630 C C . LYS A 1 83 ? 4.121 27.467 13.498 1.00 64.75 83 LYS A C 1
ATOM 632 O O . LYS A 1 83 ? 3.232 26.669 13.204 1.00 64.75 83 LYS A O 1
ATOM 637 N N . GLN A 1 84 ? 4.462 28.496 12.722 1.00 75.56 84 GLN A N 1
ATOM 638 C CA . GLN A 1 84 ? 3.775 28.784 11.469 1.00 75.56 84 GLN A CA 1
ATOM 639 C C . GLN A 1 84 ? 3.796 27.547 10.566 1.00 75.56 84 GLN A C 1
ATOM 641 O O . GLN A 1 84 ? 4.852 27.056 10.153 1.00 75.56 84 GLN A O 1
ATOM 646 N N . LYS A 1 85 ? 2.601 27.006 10.307 1.00 77.00 85 LYS A N 1
ATOM 647 C CA . LYS A 1 85 ? 2.408 25.767 9.555 1.00 77.00 85 LYS A CA 1
ATOM 648 C C . LYS A 1 85 ? 2.994 25.956 8.159 1.00 77.00 85 LYS A C 1
ATOM 650 O O . LYS A 1 85 ? 2.517 26.795 7.398 1.00 77.00 85 LYS A O 1
ATOM 655 N N . ARG A 1 86 ? 4.038 25.186 7.822 1.00 86.94 86 ARG A N 1
ATOM 656 C CA . ARG A 1 86 ? 4.725 25.292 6.523 1.00 86.94 86 ARG A CA 1
ATOM 657 C C . ARG A 1 86 ? 3.704 25.218 5.388 1.00 86.94 86 ARG A C 1
ATOM 659 O O . ARG A 1 86 ? 2.978 24.230 5.273 1.00 86.94 86 ARG A O 1
ATOM 666 N N . LYS A 1 87 ? 3.664 26.255 4.547 1.00 86.19 87 LYS A N 1
ATOM 667 C CA . LYS A 1 87 ? 2.750 26.333 3.403 1.00 86.19 87 LYS A CA 1
ATOM 668 C C . LYS A 1 87 ? 3.100 25.217 2.416 1.00 86.19 87 LYS A C 1
ATOM 670 O O . LYS A 1 87 ? 4.170 25.231 1.812 1.00 86.19 87 LYS A O 1
ATOM 675 N N . TYR A 1 88 ? 2.221 24.224 2.291 1.00 90.56 88 TYR A N 1
ATOM 676 C CA . TYR A 1 88 ? 2.436 23.091 1.395 1.00 90.56 88 TYR A CA 1
ATOM 677 C C . TYR A 1 88 ? 2.372 23.562 -0.061 1.00 90.56 88 TYR A C 1
ATOM 679 O O . TYR A 1 88 ? 1.330 24.022 -0.532 1.00 90.56 88 TYR A O 1
ATOM 687 N N . ARG A 1 89 ? 3.488 23.439 -0.784 1.00 89.38 89 ARG A N 1
ATOM 688 C CA . ARG A 1 89 ? 3.530 23.662 -2.229 1.00 89.38 89 ARG A CA 1
ATOM 689 C C . ARG A 1 89 ? 3.039 22.390 -2.916 1.00 89.38 89 ARG A C 1
ATOM 691 O O . ARG A 1 89 ? 3.666 21.343 -2.785 1.00 89.38 89 ARG A O 1
ATOM 698 N N . ARG A 1 90 ? 1.911 22.482 -3.625 1.00 90.94 90 ARG A N 1
ATOM 699 C CA . ARG A 1 90 ? 1.365 21.360 -4.400 1.00 90.94 90 ARG A CA 1
ATOM 700 C C . ARG A 1 90 ? 2.323 20.987 -5.535 1.00 90.94 90 ARG A C 1
ATOM 702 O O . ARG A 1 90 ? 2.972 21.858 -6.113 1.00 90.94 90 ARG A O 1
ATOM 709 N N . HIS A 1 91 ? 2.386 19.696 -5.844 1.00 88.06 91 HIS A N 1
ATOM 710 C CA . HIS A 1 91 ? 3.025 19.203 -7.059 1.00 88.06 91 HIS A CA 1
ATOM 711 C C . HIS A 1 91 ? 2.226 19.673 -8.285 1.00 88.06 91 HIS A C 1
ATOM 713 O O . HIS A 1 91 ? 1.016 19.899 -8.183 1.00 88.06 91 HIS A O 1
ATOM 719 N N . ALA A 1 92 ? 2.896 19.840 -9.427 1.00 90.25 92 ALA A N 1
ATOM 720 C CA . ALA A 1 92 ? 2.211 20.093 -10.692 1.00 90.25 92 ALA A CA 1
ATOM 721 C C . ALA A 1 92 ? 1.297 18.906 -11.044 1.00 90.25 92 ALA A C 1
ATOM 723 O O . ALA A 1 92 ? 1.555 17.774 -10.625 1.00 90.25 92 ALA A O 1
ATOM 724 N N . LYS A 1 93 ? 0.224 19.166 -11.799 1.00 88.69 93 LYS A N 1
ATOM 725 C CA . LYS A 1 93 ? -0.581 18.088 -12.386 1.00 88.69 93 LYS A CA 1
ATOM 726 C C . LYS A 1 93 ? 0.299 17.330 -13.398 1.00 88.69 93 LYS A C 1
ATOM 728 O O . LYS A 1 93 ? 1.049 18.000 -14.104 1.00 88.69 93 LYS A O 1
ATOM 733 N N . PRO A 1 94 ? 0.245 15.988 -13.459 1.00 88.00 94 PRO A N 1
ATOM 734 C CA . PRO A 1 94 ? 0.910 15.241 -14.522 1.00 88.00 94 PRO A CA 1
ATOM 735 C C . PRO A 1 94 ? 0.246 15.530 -15.875 1.00 88.00 94 PRO A C 1
ATOM 737 O O . PRO A 1 94 ? -0.944 15.855 -15.925 1.00 88.00 94 PRO A O 1
ATOM 740 N N . ASP A 1 95 ? 1.010 15.389 -16.955 1.00 90.19 95 ASP A N 1
ATOM 741 C CA . ASP A 1 95 ? 0.509 15.525 -18.323 1.00 90.19 95 ASP A CA 1
ATOM 742 C C . ASP A 1 95 ? -0.484 14.406 -18.669 1.00 90.19 95 ASP A C 1
ATOM 744 O O . ASP A 1 95 ? -0.347 13.277 -18.195 1.00 90.19 95 ASP A O 1
ATOM 748 N N . LEU A 1 96 ? -1.465 14.693 -19.534 1.00 89.94 96 LEU A N 1
ATOM 749 C CA . LEU A 1 96 ? -2.508 13.724 -19.914 1.00 89.94 96 LEU A CA 1
ATOM 750 C C . LEU A 1 96 ? -1.946 12.470 -20.604 1.00 89.94 96 LEU A C 1
ATOM 752 O O . LEU A 1 96 ? -2.516 11.392 -20.473 1.00 89.94 96 LEU A O 1
ATOM 756 N N . ASN A 1 97 ? -0.812 12.609 -21.294 1.00 87.75 97 ASN A N 1
ATOM 757 C CA . ASN A 1 97 ? -0.154 11.527 -22.027 1.00 87.75 97 ASN A CA 1
ATOM 758 C C . ASN A 1 97 ? 0.926 10.813 -21.186 1.00 87.75 97 ASN A C 1
ATOM 760 O O . ASN A 1 97 ? 1.655 9.971 -21.710 1.00 87.75 97 ASN A O 1
ATOM 764 N N . ALA A 1 98 ? 1.085 11.160 -19.902 1.00 85.12 98 ALA A N 1
ATOM 765 C CA . ALA A 1 98 ? 2.098 10.549 -19.048 1.00 85.12 98 ALA A CA 1
ATOM 766 C C . ALA A 1 98 ? 1.724 9.091 -18.698 1.00 8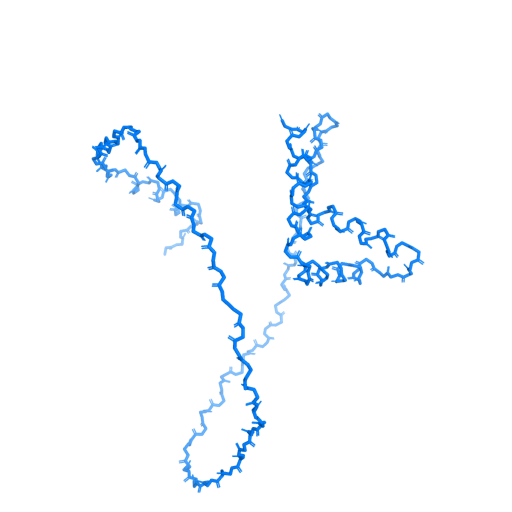5.12 98 ALA A C 1
ATOM 768 O O . ALA A 1 98 ? 0.581 8.825 -18.316 1.00 85.12 98 ALA A O 1
ATOM 769 N N . PRO A 1 99 ? 2.667 8.132 -18.760 1.00 88.69 99 PRO A N 1
ATOM 770 C CA . PRO A 1 99 ? 2.379 6.748 -18.409 1.00 88.69 99 PRO A CA 1
ATOM 771 C C . PRO A 1 99 ? 2.057 6.612 -16.915 1.00 88.69 99 PRO A C 1
ATOM 773 O O . PRO A 1 99 ? 2.813 7.061 -16.048 1.00 88.69 99 PRO A O 1
ATOM 776 N N . GLU A 1 100 ? 0.945 5.943 -16.606 1.00 89.50 100 GLU A N 1
ATOM 777 C CA . GLU A 1 100 ? 0.592 5.605 -15.227 1.00 89.50 100 GLU A CA 1
ATOM 778 C C . GLU A 1 100 ? 1.655 4.697 -14.587 1.00 89.50 100 GLU A C 1
ATOM 780 O O . GLU A 1 100 ? 2.203 3.794 -15.224 1.00 89.50 100 GLU A O 1
ATOM 785 N N . LYS A 1 101 ? 1.946 4.935 -13.305 1.00 91.25 101 LYS A N 1
ATOM 786 C CA . LYS A 1 101 ? 2.944 4.174 -12.547 1.00 91.25 101 LYS A CA 1
ATOM 787 C C . LYS A 1 101 ? 2.371 2.815 -12.124 1.00 91.25 101 LYS A C 1
ATOM 789 O O . LYS A 1 101 ? 1.247 2.780 -11.627 1.00 91.25 101 LYS A O 1
ATOM 794 N N . PRO A 1 102 ? 3.134 1.714 -12.235 1.00 94.44 102 PRO A N 1
ATOM 795 C CA . PRO A 1 102 ? 2.689 0.410 -11.752 1.00 94.44 102 PRO A CA 1
ATOM 796 C C . PRO A 1 102 ? 2.491 0.424 -10.228 1.00 94.44 102 PRO A C 1
ATOM 798 O O . PRO A 1 102 ? 3.211 1.109 -9.495 1.00 94.44 102 PRO A O 1
ATOM 801 N N . LEU A 1 103 ? 1.510 -0.343 -9.747 1.00 94.69 103 LEU A N 1
ATOM 802 C CA . LEU A 1 103 ? 1.182 -0.425 -8.325 1.00 94.69 103 LEU A CA 1
ATOM 803 C C . LEU A 1 103 ? 2.262 -1.204 -7.556 1.00 94.69 103 LEU A C 1
ATOM 805 O O . LEU A 1 103 ? 2.738 -2.247 -7.995 1.00 94.69 103 LEU A O 1
ATOM 809 N N . SER A 1 104 ? 2.612 -0.707 -6.369 1.00 96.81 104 SER A N 1
ATOM 810 C CA . SER A 1 104 ? 3.485 -1.404 -5.415 1.00 96.81 104 SER A CA 1
ATOM 811 C C . SER A 1 104 ? 2.721 -2.499 -4.656 1.00 96.81 104 SER A C 1
ATOM 813 O O . SER A 1 104 ? 1.504 -2.404 -4.491 1.00 96.81 104 SER A O 1
ATOM 815 N N . ALA A 1 105 ? 3.439 -3.495 -4.127 1.00 96.31 105 ALA A N 1
ATOM 816 C CA . ALA A 1 105 ? 2.902 -4.625 -3.362 1.00 96.31 105 ALA A CA 1
ATOM 817 C C . ALA A 1 105 ? 1.962 -4.185 -2.231 1.00 96.31 105 ALA A C 1
ATOM 819 O O . ALA A 1 105 ? 0.843 -4.681 -2.111 1.00 96.31 105 ALA A O 1
ATOM 820 N N . TYR A 1 106 ? 2.377 -3.168 -1.468 1.00 96.44 106 TYR A N 1
ATOM 821 C CA . TYR A 1 106 ? 1.556 -2.579 -0.412 1.00 96.44 106 TYR A CA 1
ATOM 822 C C . TYR A 1 106 ? 0.268 -1.938 -0.949 1.00 96.44 106 TYR A C 1
ATOM 824 O O . TYR A 1 106 ? -0.770 -2.008 -0.299 1.00 96.44 106 TYR A O 1
ATOM 832 N N . VAL A 1 107 ? 0.305 -1.320 -2.136 1.00 95.88 107 VAL A N 1
ATOM 833 C CA . VAL A 1 107 ? -0.882 -0.696 -2.743 1.00 95.88 107 VAL A CA 1
ATOM 834 C C . VAL A 1 107 ? -1.870 -1.776 -3.179 1.00 95.88 107 VAL A C 1
ATOM 836 O O . VAL A 1 107 ? -3.044 -1.676 -2.825 1.00 95.88 107 VAL A O 1
ATOM 839 N N . LEU A 1 108 ? -1.386 -2.832 -3.849 1.00 96.00 108 LEU A N 1
ATOM 840 C CA . LEU A 1 108 ? -2.185 -4.005 -4.225 1.00 96.00 108 LEU A CA 1
ATOM 841 C C . LEU A 1 108 ? -2.872 -4.621 -2.996 1.00 96.00 108 LEU A C 1
ATOM 843 O O . LEU A 1 108 ? -4.094 -4.746 -2.976 1.00 96.00 108 LEU A O 1
ATOM 847 N N . PHE A 1 109 ? -2.107 -4.909 -1.940 1.00 96.25 109 PHE A N 1
ATOM 848 C CA . PHE A 1 109 ? -2.641 -5.402 -0.670 1.00 96.25 109 PHE A CA 1
ATOM 849 C C . PHE A 1 109 ? -3.650 -4.432 -0.030 1.00 96.25 109 PHE A C 1
ATOM 851 O O . PHE A 1 109 ? -4.723 -4.834 0.419 1.00 96.25 109 P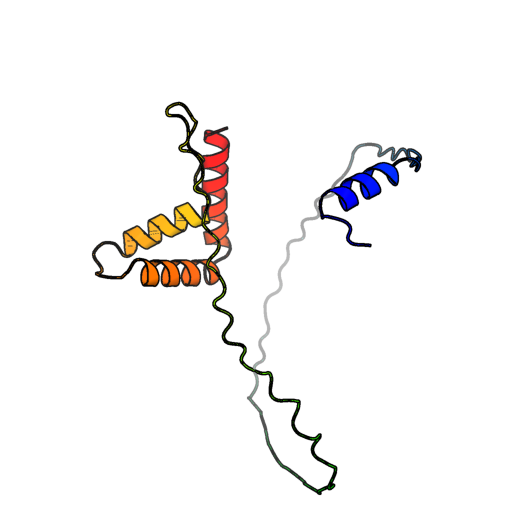HE A O 1
ATOM 858 N N . SER A 1 110 ? -3.348 -3.131 -0.006 1.00 95.56 110 SER A N 1
ATOM 859 C CA . SER A 1 110 ? -4.253 -2.144 0.589 1.00 95.56 110 SER A CA 1
ATOM 860 C C . SER A 1 110 ? -5.598 -2.066 -0.137 1.00 95.56 110 SER A C 1
ATOM 862 O O . SER A 1 110 ? -6.606 -1.789 0.510 1.00 95.56 110 SER A O 1
ATOM 864 N N . ASN A 1 111 ? -5.630 -2.342 -1.445 1.00 95.94 111 ASN A N 1
ATOM 865 C CA . ASN A 1 111 ? -6.859 -2.389 -2.232 1.00 95.94 111 ASN A CA 1
ATOM 866 C C . ASN A 1 111 ? -7.693 -3.631 -1.881 1.00 95.94 111 ASN A C 1
ATOM 868 O O . ASN A 1 111 ? -8.864 -3.474 -1.539 1.00 95.94 111 ASN A O 1
ATOM 872 N N . THR A 1 112 ? -7.098 -4.830 -1.822 1.00 95.00 112 THR A N 1
ATOM 873 C CA . THR A 1 112 ? -7.842 -6.059 -1.462 1.00 95.00 112 THR A CA 1
ATOM 874 C C . THR A 1 112 ? -8.432 -5.994 -0.046 1.00 95.00 112 THR A C 1
ATOM 876 O O . THR A 1 112 ? -9.567 -6.420 0.197 1.00 95.00 112 THR A O 1
ATOM 879 N N . VAL A 1 113 ? -7.709 -5.389 0.906 1.00 94.50 113 VAL A N 1
ATOM 880 C CA . VAL A 1 113 ? -8.228 -5.158 2.265 1.00 94.50 113 VAL A CA 1
ATOM 881 C C . VAL A 1 113 ? -9.345 -4.110 2.272 1.00 94.50 113 VAL A C 1
ATOM 883 O O . VAL A 1 113 ? -10.340 -4.307 2.969 1.00 94.50 113 VAL A O 1
ATOM 886 N N . ARG A 1 114 ? -9.238 -3.026 1.490 1.00 94.25 114 ARG A N 1
ATOM 887 C CA . ARG A 1 114 ? -10.328 -2.040 1.328 1.00 94.25 114 ARG A CA 1
ATOM 888 C C . ARG A 1 114 ? -11.579 -2.670 0.726 1.00 94.25 114 ARG A C 1
ATOM 890 O O . ARG A 1 114 ? -12.674 -2.353 1.175 1.00 94.25 114 ARG A O 1
ATOM 897 N N . GLU A 1 115 ? -11.429 -3.578 -0.232 1.00 94.81 115 GLU A N 1
ATOM 898 C CA . GLU A 1 115 ? -12.537 -4.321 -0.842 1.00 94.81 115 GLU A CA 1
ATOM 899 C C . GLU A 1 115 ? -13.224 -5.241 0.180 1.00 94.81 115 GLU A C 1
ATOM 901 O O . GLU A 1 115 ? -14.444 -5.202 0.304 1.00 94.81 115 GLU A O 1
ATOM 906 N N . SER A 1 116 ? -12.458 -5.945 1.021 1.00 93.44 116 SER A N 1
ATOM 907 C CA . SER A 1 116 ? -12.981 -6.773 2.131 1.00 93.44 116 SER A CA 1
ATOM 908 C C . SER A 1 116 ? -13.630 -5.964 3.278 1.00 93.44 116 SER A C 1
ATOM 910 O O . SER A 1 116 ? -14.292 -6.510 4.173 1.00 93.44 116 SER A O 1
ATOM 912 N N . LEU A 1 117 ? -13.403 -4.648 3.303 1.00 91.38 117 LEU A N 1
ATOM 913 C CA . LEU A 1 117 ? -14.017 -3.700 4.236 1.00 91.38 117 LEU A CA 1
ATOM 914 C C . LEU A 1 117 ? -15.112 -2.843 3.578 1.00 91.38 117 LEU A C 1
ATOM 916 O O . LEU A 1 117 ? -15.788 -2.086 4.275 1.00 91.38 117 LEU A O 1
ATOM 920 N N . LYS A 1 118 ? -15.331 -2.977 2.265 1.00 88.31 118 LYS A N 1
ATOM 921 C CA . LYS A 1 118 ? -16.354 -2.241 1.520 1.00 88.31 118 LYS A CA 1
ATOM 922 C C . LYS A 1 118 ? -17.742 -2.636 2.036 1.00 88.31 118 LYS A C 1
ATOM 924 O O . LYS A 1 118 ? -18.045 -3.815 2.165 1.00 88.31 118 LYS A O 1
ATOM 929 N N . GLY A 1 119 ? -18.565 -1.641 2.365 1.00 86.06 119 GLY A N 1
ATOM 930 C CA . GLY A 1 119 ? -19.875 -1.838 3.000 1.00 86.06 119 GLY A CA 1
ATOM 931 C C . GLY A 1 119 ? -19.870 -1.751 4.532 1.00 86.06 119 GLY A C 1
ATOM 932 O O . GLY A 1 119 ? -20.938 -1.671 5.130 1.00 86.06 119 GLY A O 1
ATOM 933 N N . LYS A 1 120 ? -18.701 -1.688 5.184 1.00 89.31 120 LYS A N 1
ATOM 934 C CA . LYS A 1 120 ? -18.600 -1.287 6.597 1.00 89.31 120 LYS A CA 1
ATOM 935 C C . LYS A 1 120 ? -18.465 0.235 6.661 1.00 89.31 120 LYS A C 1
ATOM 937 O O . LYS A 1 120 ? -17.647 0.804 5.939 1.00 89.31 120 LYS A O 1
ATOM 942 N N . ASN A 1 121 ? -19.223 0.888 7.542 1.00 90.06 121 ASN A N 1
ATOM 943 C CA . ASN A 1 121 ? -19.199 2.346 7.742 1.00 90.06 121 ASN A CA 1
ATOM 944 C C . ASN A 1 121 ? -17.967 2.802 8.554 1.00 90.06 121 ASN A C 1
ATOM 946 O O . ASN A 1 121 ? -18.096 3.493 9.559 1.00 90.06 121 ASN A O 1
ATOM 950 N N . LEU A 1 122 ? -16.774 2.368 8.140 1.00 92.31 122 LEU A N 1
ATOM 951 C CA . LEU 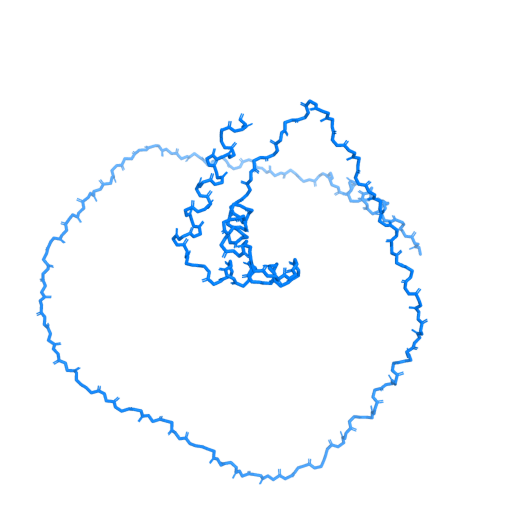A 1 122 ? -15.496 2.710 8.767 1.00 92.31 122 LEU A CA 1
ATOM 952 C C . LEU A 1 122 ? -14.911 3.972 8.137 1.00 92.31 122 LEU A C 1
ATOM 954 O O . LEU A 1 122 ? -14.971 4.162 6.916 1.00 92.31 122 LEU A O 1
ATOM 958 N N . THR A 1 123 ? -14.278 4.818 8.946 1.00 95.06 123 THR A N 1
ATOM 959 C CA . THR A 1 123 ? -13.584 5.995 8.418 1.00 95.06 123 THR A CA 1
ATOM 960 C C . THR A 1 123 ? -12.315 5.589 7.666 1.00 95.06 123 THR A C 1
ATOM 962 O O . THR A 1 123 ? -11.680 4.570 7.951 1.00 95.06 123 THR A O 1
ATOM 965 N N . PHE A 1 124 ? -11.875 6.424 6.718 1.00 91.25 124 PHE A N 1
ATOM 966 C CA . PHE A 1 124 ? -10.600 6.212 6.020 1.00 91.25 124 PHE A CA 1
ATOM 967 C C . PHE A 1 124 ? -9.417 6.048 6.994 1.00 91.25 124 PHE A C 1
ATOM 969 O O . PHE A 1 124 ? -8.500 5.272 6.729 1.00 91.25 124 PHE A O 1
ATOM 976 N N . THR A 1 125 ? -9.455 6.742 8.135 1.00 95.50 125 THR A N 1
ATOM 977 C CA . THR A 1 125 ? -8.434 6.670 9.187 1.00 95.50 125 THR A CA 1
ATOM 978 C C . THR A 1 125 ? -8.400 5.297 9.864 1.00 95.50 125 THR A C 1
ATOM 980 O O . THR A 1 125 ? -7.314 4.755 10.066 1.00 95.50 125 THR A O 1
ATOM 983 N N . GLU A 1 126 ? -9.558 4.703 10.174 1.00 95.56 126 GLU A N 1
ATOM 984 C CA . GLU A 1 126 ? -9.642 3.328 10.696 1.00 95.56 126 GLU A CA 1
ATOM 985 C C . GLU A 1 126 ? -9.152 2.312 9.666 1.00 95.56 126 GLU A C 1
ATOM 987 O O . GLU A 1 126 ? -8.309 1.474 9.982 1.00 95.56 126 GLU A O 1
ATOM 992 N N . ILE A 1 127 ? -9.606 2.425 8.414 1.00 94.75 127 ILE A N 1
ATOM 993 C CA . ILE A 1 127 ? -9.174 1.536 7.327 1.00 94.75 127 ILE A CA 1
ATOM 994 C C . ILE A 1 127 ? -7.649 1.618 7.145 1.00 94.75 127 ILE A C 1
ATOM 996 O O . ILE A 1 127 ? -6.989 0.590 7.008 1.00 94.75 127 ILE A O 1
ATOM 1000 N N . ALA A 1 128 ? -7.065 2.819 7.198 1.00 94.75 128 ALA A N 1
ATOM 1001 C CA . ALA A 1 128 ? -5.619 3.009 7.104 1.00 94.75 128 ALA A CA 1
ATOM 1002 C C . ALA A 1 128 ? -4.848 2.373 8.278 1.00 94.75 128 ALA A C 1
ATOM 1004 O O . ALA A 1 128 ? -3.777 1.807 8.046 1.00 94.75 128 ALA A O 1
ATOM 1005 N N . ARG A 1 129 ? -5.387 2.412 9.509 1.00 96.06 129 ARG A N 1
ATOM 1006 C CA . ARG A 1 129 ? -4.816 1.691 10.665 1.00 96.06 129 ARG A CA 1
ATOM 1007 C C . ARG A 1 129 ? -4.865 0.178 10.453 1.00 96.06 129 ARG A C 1
ATOM 1009 O O . ARG A 1 129 ? -3.815 -0.457 10.471 1.00 96.06 129 ARG A O 1
ATOM 1016 N N . ILE A 1 130 ? -6.043 -0.366 10.134 1.00 95.69 130 ILE A N 1
ATOM 1017 C CA . ILE A 1 130 ? -6.259 -1.809 9.924 1.00 95.69 130 ILE A CA 1
ATOM 1018 C C . ILE A 1 130 ? -5.352 -2.351 8.808 1.00 95.69 130 ILE A C 1
ATOM 1020 O O . ILE A 1 130 ? -4.745 -3.407 8.964 1.00 95.69 130 ILE A O 1
ATOM 1024 N N . VAL A 1 131 ? -5.221 -1.635 7.685 1.00 96.75 131 VAL A N 1
ATOM 1025 C CA . VAL A 1 131 ? -4.304 -2.020 6.596 1.00 96.75 131 VAL A CA 1
ATOM 1026 C C . VAL A 1 131 ? -2.847 -2.011 7.072 1.00 96.75 131 VAL A C 1
ATOM 1028 O O . VAL A 1 131 ? -2.105 -2.946 6.773 1.00 96.75 131 VAL A O 1
ATOM 1031 N N . GLY A 1 132 ? -2.432 -0.983 7.818 1.00 96.00 132 GLY A N 1
ATOM 1032 C CA . GLY A 1 132 ? -1.066 -0.864 8.330 1.00 96.00 132 GLY A CA 1
ATOM 1033 C C . GLY A 1 132 ? -0.698 -1.953 9.343 1.00 96.00 132 GLY A C 1
ATOM 1034 O O . GLY A 1 132 ? 0.417 -2.468 9.303 1.00 96.00 132 GLY A O 1
ATOM 1035 N N . GLU A 1 133 ? -1.628 -2.330 10.218 1.00 96.31 133 GLU A N 1
ATOM 1036 C CA . GLU A 1 133 ? -1.471 -3.433 11.175 1.00 96.31 133 GLU A CA 1
ATOM 1037 C C . GLU A 1 133 ? -1.422 -4.785 10.458 1.00 96.31 133 GLU A C 1
ATOM 1039 O O . GLU A 1 133 ? -0.460 -5.535 10.631 1.00 96.31 133 GLU A O 1
ATOM 1044 N N . LYS A 1 134 ? -2.384 -5.064 9.566 1.00 95.44 134 LYS A N 1
ATOM 1045 C CA . LYS A 1 134 ? -2.396 -6.313 8.790 1.00 95.44 134 LYS A CA 1
ATOM 1046 C C . LYS A 1 134 ? -1.169 -6.482 7.893 1.00 95.44 134 LYS A C 1
ATOM 1048 O O . LYS A 1 134 ? -0.751 -7.610 7.689 1.00 95.44 134 LYS A O 1
ATOM 1053 N N . TRP A 1 135 ? -0.582 -5.403 7.367 1.00 95.56 135 TRP A N 1
ATOM 1054 C CA . TRP A 1 135 ? 0.651 -5.482 6.568 1.00 95.56 135 TRP A CA 1
ATOM 1055 C C . TRP A 1 135 ? 1.901 -5.785 7.408 1.00 95.56 135 TRP A C 1
ATOM 1057 O O . TRP A 1 135 ? 2.831 -6.431 6.925 1.00 95.56 135 TRP A O 1
ATOM 1067 N N . LYS A 1 136 ? 1.948 -5.316 8.662 1.00 94.38 136 LYS A N 1
ATOM 1068 C CA . LYS A 1 136 ? 3.035 -5.650 9.598 1.00 94.38 136 LYS A CA 1
ATOM 1069 C C . LYS A 1 136 ? 2.955 -7.102 10.058 1.00 94.38 136 LYS A C 1
ATOM 1071 O O . LYS A 1 136 ? 3.987 -7.750 10.149 1.00 94.38 136 LYS A O 1
ATOM 1076 N N . ASN A 1 137 ? 1.737 -7.586 10.290 1.00 95.06 137 ASN A N 1
ATOM 1077 C CA . ASN A 1 137 ? 1.447 -8.941 10.759 1.00 95.06 137 ASN A CA 1
ATOM 1078 C C . ASN A 1 137 ? 1.175 -9.923 9.598 1.00 95.06 137 ASN A C 1
ATOM 1080 O O . ASN A 1 137 ? 0.531 -10.945 9.807 1.00 95.06 137 ASN A O 1
ATOM 1084 N N . LEU A 1 138 ? 1.582 -9.587 8.367 1.00 93.38 138 LEU A N 1
ATOM 1085 C CA . LEU A 1 138 ? 1.380 -10.436 7.192 1.00 93.38 138 LEU A CA 1
ATOM 1086 C C . LEU A 1 138 ? 2.489 -11.490 7.106 1.00 93.38 138 LEU A C 1
ATOM 1088 O O . LEU A 1 138 ? 3.667 -11.135 7.182 1.00 93.38 138 LEU A O 1
ATOM 1092 N N . ASP A 1 139 ? 2.121 -12.744 6.848 1.00 95.12 139 ASP A N 1
ATOM 1093 C CA . ASP A 1 139 ? 3.085 -13.820 6.602 1.00 95.12 139 ASP A CA 1
ATOM 1094 C C . ASP A 1 139 ? 4.039 -13.481 5.450 1.00 95.12 139 ASP A C 1
ATOM 1096 O O . ASP A 1 139 ? 3.627 -12.960 4.406 1.00 95.12 139 ASP A O 1
ATOM 1100 N N . LEU A 1 140 ? 5.316 -13.842 5.616 1.00 92.75 140 LEU A N 1
ATOM 1101 C CA . LEU A 1 140 ? 6.379 -13.563 4.643 1.00 92.75 140 LEU A CA 1
ATOM 1102 C C . LEU A 1 140 ? 6.049 -14.124 3.253 1.00 92.75 140 LEU A C 1
ATOM 1104 O O . LEU A 1 140 ? 6.105 -13.390 2.274 1.00 92.75 140 LEU A O 1
ATOM 1108 N N . HIS A 1 141 ? 5.582 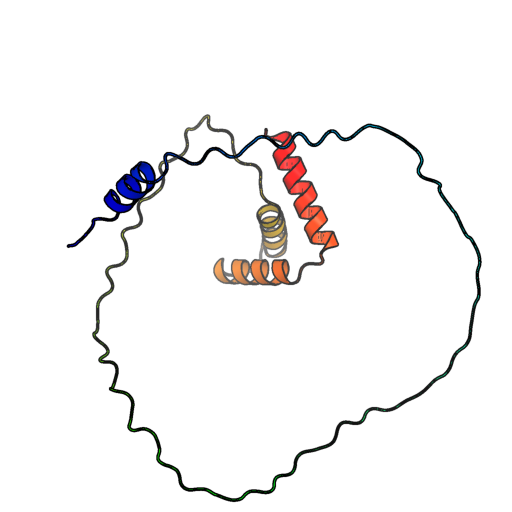-15.371 3.171 1.00 93.50 141 HIS A N 1
ATOM 1109 C CA . HIS A 1 141 ? 5.199 -16.004 1.904 1.00 93.50 141 HIS A CA 1
ATOM 1110 C C . HIS A 1 141 ? 4.055 -15.261 1.182 1.00 93.50 141 HIS A C 1
ATOM 1112 O O . HIS A 1 141 ? 4.066 -15.083 -0.039 1.00 93.50 141 HIS A O 1
ATOM 1118 N N . LEU A 1 142 ? 3.060 -14.766 1.929 1.00 92.88 142 LEU A N 1
ATOM 1119 C CA . LEU A 1 142 ? 1.964 -13.993 1.342 1.00 92.88 142 LEU A CA 1
ATOM 1120 C C . LEU A 1 142 ? 2.446 -12.605 0.890 1.00 92.88 142 LEU A C 1
ATOM 1122 O O . LEU A 1 142 ? 2.023 -12.114 -0.161 1.00 92.88 142 LEU A O 1
ATOM 1126 N N . ARG A 1 143 ? 3.366 -11.996 1.644 1.00 93.31 143 ARG A N 1
ATOM 1127 C CA . ARG A 1 143 ? 4.029 -10.736 1.290 1.00 93.31 143 ARG A CA 1
ATOM 1128 C C . ARG A 1 143 ? 4.836 -10.866 -0.000 1.00 93.31 143 ARG A C 1
ATOM 1130 O O . ARG A 1 143 ? 4.647 -10.056 -0.906 1.00 93.31 143 ARG A O 1
ATOM 1137 N N . GLU A 1 144 ? 5.646 -11.914 -0.116 1.00 95.25 144 GLU A N 1
ATOM 1138 C CA . GLU A 1 144 ? 6.416 -12.256 -1.316 1.00 95.25 144 GLU A CA 1
ATOM 1139 C C . GLU A 1 144 ? 5.507 -12.461 -2.534 1.00 95.25 144 GLU A C 1
ATOM 1141 O O . GLU A 1 144 ? 5.814 -11.957 -3.612 1.00 95.25 144 GLU A O 1
ATOM 1146 N N . SER A 1 145 ? 4.330 -13.083 -2.374 1.00 96.38 145 SER A N 1
ATOM 1147 C CA . SER A 1 145 ? 3.338 -13.180 -3.459 1.00 96.38 145 SER A CA 1
ATOM 1148 C C . SER A 1 145 ? 2.857 -11.803 -3.952 1.00 96.38 145 SER A C 1
ATOM 1150 O O . SER A 1 145 ? 2.718 -11.585 -5.160 1.00 96.38 145 SER A O 1
ATOM 1152 N N . PHE A 1 146 ? 2.618 -10.846 -3.047 1.00 95.94 146 PHE A N 1
ATOM 1153 C CA . PHE A 1 146 ? 2.267 -9.470 -3.429 1.00 95.94 146 PHE A CA 1
ATOM 1154 C C . PHE A 1 146 ? 3.451 -8.702 -4.034 1.00 95.94 146 PHE A C 1
ATOM 1156 O O . PHE A 1 146 ? 3.244 -7.889 -4.939 1.00 95.94 146 PHE A O 1
ATOM 1163 N N . GLU A 1 147 ? 4.677 -8.960 -3.579 1.00 95.69 147 GLU A N 1
ATOM 1164 C CA . GLU A 1 147 ? 5.900 -8.380 -4.145 1.00 95.69 147 GLU A CA 1
ATOM 1165 C C . GLU A 1 147 ? 6.183 -8.924 -5.553 1.00 95.69 147 GLU A C 1
ATOM 1167 O O . GLU A 1 147 ? 6.407 -8.126 -6.464 1.00 95.69 147 GLU A O 1
ATOM 1172 N N . GLY A 1 148 ? 6.013 -10.227 -5.791 1.00 96.12 148 GLY A N 1
ATOM 1173 C CA . GLY A 1 148 ? 6.062 -10.840 -7.122 1.00 96.12 148 GLY A CA 1
ATOM 1174 C C . GLY A 1 148 ? 5.045 -10.230 -8.093 1.00 96.12 148 GLY A C 1
ATOM 1175 O O . GLY A 1 148 ? 5.424 -9.778 -9.173 1.00 96.12 148 GLY A O 1
ATOM 1176 N N . LYS A 1 149 ? 3.775 -10.099 -7.680 1.00 95.12 149 LYS A N 1
ATOM 1177 C CA . LYS A 1 149 ? 2.721 -9.438 -8.482 1.00 95.12 149 LYS A CA 1
ATOM 1178 C C . LYS A 1 149 ? 3.053 -7.977 -8.805 1.00 95.12 149 LYS A C 1
ATOM 1180 O O . LYS A 1 149 ? 2.795 -7.513 -9.914 1.00 95.12 149 LYS A O 1
ATOM 1185 N N . ALA A 1 150 ? 3.641 -7.241 -7.861 1.00 96.12 150 ALA A N 1
ATOM 1186 C CA . ALA A 1 150 ? 4.064 -5.859 -8.086 1.00 96.12 150 ALA A CA 1
ATOM 1187 C C . ALA A 1 150 ? 5.283 -5.756 -9.020 1.00 96.12 150 ALA A C 1
ATOM 1189 O O . ALA A 1 150 ? 5.352 -4.841 -9.844 1.00 96.12 150 ALA A O 1
ATOM 1190 N N . LEU A 1 151 ? 6.230 -6.694 -8.927 1.00 95.38 151 LEU A N 1
ATOM 1191 C CA . LEU A 1 151 ? 7.376 -6.790 -9.834 1.00 95.38 151 LEU A CA 1
ATOM 1192 C C . LEU A 1 151 ? 6.942 -7.154 -11.258 1.00 95.38 151 LEU A C 1
ATOM 1194 O O . LEU A 1 151 ? 7.440 -6.552 -12.208 1.00 95.38 151 LEU A O 1
ATOM 1198 N N . GLU A 1 152 ? 5.979 -8.062 -11.418 1.00 95.25 152 GLU A N 1
ATOM 1199 C CA . GLU A 1 152 ? 5.382 -8.392 -12.715 1.00 95.25 152 GLU A CA 1
ATOM 1200 C C . GLU A 1 152 ? 4.632 -7.190 -13.308 1.00 95.25 152 GLU A C 1
ATOM 1202 O O . GLU A 1 152 ? 4.896 -6.796 -14.445 1.00 95.25 152 GLU A O 1
ATOM 1207 N N . ALA A 1 153 ? 3.772 -6.532 -12.521 1.00 93.44 153 ALA A N 1
ATOM 1208 C CA . ALA A 1 153 ? 3.079 -5.313 -12.942 1.00 93.44 153 ALA A CA 1
ATOM 1209 C C . ALA A 1 153 ? 4.060 -4.195 -13.340 1.00 93.44 153 ALA A C 1
ATOM 1211 O O . ALA A 1 153 ? 3.806 -3.458 -14.294 1.00 93.44 153 ALA A O 1
ATOM 1212 N N . LYS A 1 154 ? 5.203 -4.093 -12.649 1.00 93.12 154 LYS A N 1
ATOM 1213 C CA . LYS A 1 154 ? 6.298 -3.187 -13.012 1.00 93.12 154 LYS A CA 1
ATOM 1214 C C . LYS A 1 154 ? 6.955 -3.597 -14.332 1.00 93.12 154 LYS A C 1
ATOM 1216 O O . LYS A 1 154 ? 7.066 -2.753 -15.214 1.00 93.12 154 LYS A O 1
ATOM 1221 N N . LYS A 1 155 ? 7.340 -4.866 -14.491 1.00 92.88 155 LYS A N 1
ATOM 1222 C CA . LYS A 1 155 ? 7.971 -5.410 -15.709 1.00 92.88 155 LYS A CA 1
ATOM 1223 C C . LYS A 1 155 ? 7.062 -5.335 -16.943 1.00 92.88 155 LYS A C 1
ATOM 1225 O O . LYS A 1 155 ? 7.558 -5.249 -18.053 1.00 92.88 155 LYS A O 1
ATOM 1230 N N . LYS A 1 156 ? 5.739 -5.353 -16.770 1.00 91.50 156 LYS A N 1
ATOM 1231 C CA . LYS A 1 156 ? 4.770 -5.182 -17.866 1.00 91.50 156 LYS A CA 1
ATOM 1232 C C . LYS A 1 156 ? 4.601 -3.719 -18.312 1.00 91.50 156 LYS A C 1
ATOM 1234 O O . LYS A 1 156 ? 4.021 -3.471 -19.365 1.00 91.50 156 LYS A O 1
ATOM 1239 N N . LYS A 1 157 ? 5.035 -2.748 -17.497 1.00 88.88 157 LYS A N 1
ATOM 1240 C CA . LYS A 1 157 ? 4.782 -1.310 -17.705 1.00 88.88 157 LYS A CA 1
ATOM 1241 C C . LYS A 1 157 ? 6.009 -0.520 -18.184 1.00 88.88 157 LYS A C 1
ATOM 1243 O O . LYS A 1 157 ? 5.832 0.624 -18.600 1.00 88.88 157 LYS A O 1
ATOM 1248 N N . TYR A 1 158 ? 7.198 -1.119 -18.111 1.00 85.44 158 TYR A N 1
ATOM 1249 C CA . TYR A 1 158 ? 8.491 -0.576 -18.541 1.00 85.44 158 TYR A CA 1
ATOM 1250 C C . TYR A 1 158 ? 9.144 -1.517 -19.550 1.00 85.44 158 TYR A C 1
ATOM 1252 O O . TYR A 1 158 ? 9.658 -0.989 -20.555 1.00 85.44 158 TYR A O 1
#

InterPro domains:
  IPR009071 High mobility group box domain [PF00505] (99-156)
  IPR009071 High mobility group box domain [PS50118] (99-158)
  IPR009071 High mobility group box domain [SM00398] (98-158)
  IPR036910 High mobility group box domain superfamily [G3DSA:1.10.30.10] (82-158)
  IPR036910 High mobility group box domain superfamily [SSF47095] (87-156)
  IPR050342 High Mobility Group Box (HMGB) [PTHR48112] (68-158)

Secondary structure (DSSP, 8-state):
----TTHHHHHHHHT----PPP-----------------------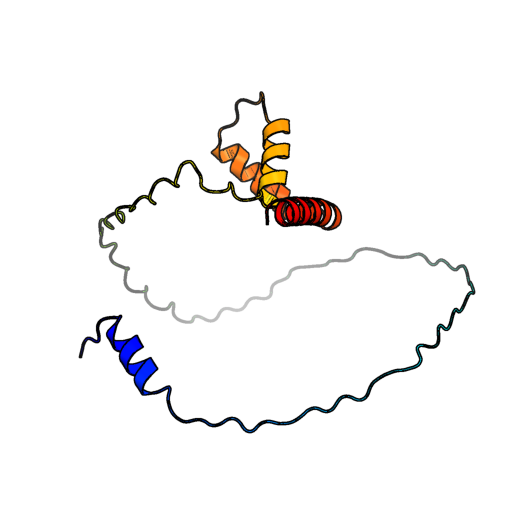-----------------------PPP------------------PPPPPPTTSPPPPPPHHHHHHHHHHHHTTTS---HHHHHHHHHHHHHT--HHHHHHHHHHHHHHHHTT-